Protein AF-A0A924F525-F1 (afdb_monomer)

Foldseek 3Di:
DDPPPDPPPDPPLVNVLVVLLVVLQVVCVVVCVLVLVLVLLVPPPPHDPVLSVLSVQFRWGWAWDDDDQKIWIKIWRWDFDQDPVRDTDIDTRIFTQFMGGNNRTGGPGDPRDDVVNVVSSVVSLVVVVVSCVPPQVQQHRNVSDRDD

Sequence (148 aa):
MSVESNEFESQAPRAVVFAMQKRHRETLESDGFTRRAFMNAATDGLSTLDDVQAIQDGQPVVLGTEHKETKMVYVAFQNPVIGPSGETKIRSKIVIIGSRVDGIAMPNSPKGYEMSDFELVEAMYDEAKKLQETVAPGYNIEQGIVRE

pLDDT: mean 84.09, std 13.78, range [39.16, 97.31]

Mean predicted aligned error: 7.45 Å

Radius of gyration: 17.19 Å; Cα contacts (8 Å, |Δi|>4): 217; chains: 1; bounding box: 36×46×53 Å

Solvent-accessible surface area (backbone atoms only — not comparable to full-atom values): 8371 Å² total; per-residue (Å²): 135,82,80,84,74,64,94,75,77,75,75,51,46,60,58,54,51,52,53,50,46,50,53,52,32,55,48,37,54,73,75,39,50,55,57,42,52,34,52,39,37,70,68,38,92,86,50,50,72,67,55,31,49,34,44,69,72,19,49,55,39,72,24,40,53,75,56,94,60,35,39,39,35,30,40,29,14,41,31,84,40,75,44,98,87,70,48,79,42,79,50,67,45,78,44,63,39,23,33,31,49,78,85,43,81,42,74,65,39,64,82,83,69,54,73,65,56,38,54,53,50,45,53,52,36,54,51,52,51,53,40,22,77,72,67,22,73,46,42,38,50,74,76,71,44,70,53,132

Nearest PDB structures (foldseek):
  1i4e-assembly1_A  TM=5.146E-01  e=2.725E-01  Autographa californica nucleopolyhedrovirus
  8i9p-assembly1_CA  TM=3.438E-01  e=7.822E-02  Thermochaetoides thermophila DSM 1495
  1um2-assembly2_B  TM=3.438E-01  e=4.653E-01  Saccharomyces cerevisiae
  3d6l-assembly1_A  TM=3.869E-01  e=7.945E-01  Campylobacter jejuni
  1jva-assembly2_B  TM=2.748E-01  e=4.653E-01  Saccharomyces cerevisiae

Structure (mmCIF, N/CA/C/O backbone):
data_AF-A0A924F525-F1
#
_entry.i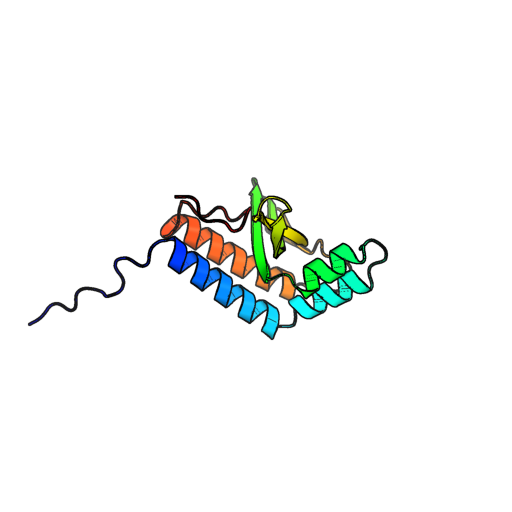d   AF-A0A924F525-F1
#
loop_
_atom_site.group_PDB
_atom_site.id
_atom_site.type_symbol
_atom_site.label_atom_id
_atom_site.label_alt_id
_atom_site.label_comp_id
_atom_site.label_asym_id
_atom_site.label_entity_id
_atom_site.label_seq_id
_atom_site.pdbx_PDB_ins_code
_atom_site.Cartn_x
_atom_site.Cartn_y
_atom_site.Cartn_z
_atom_site.occupancy
_atom_site.B_iso_or_equiv
_atom_site.auth_seq_id
_atom_site.auth_comp_id
_atom_site.auth_asym_id
_atom_site.auth_atom_id
_atom_site.pdbx_PDB_model_num
ATOM 1 N N . MET A 1 1 ? -15.100 -26.290 36.277 1.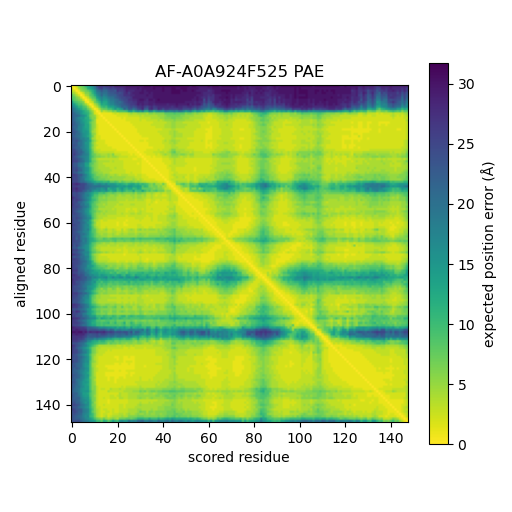00 40.81 1 MET A N 1
ATOM 2 C CA . MET A 1 1 ? -15.076 -26.081 34.818 1.00 40.81 1 MET A CA 1
ATOM 3 C C . MET A 1 1 ? -14.772 -24.615 34.613 1.00 40.81 1 MET A C 1
ATOM 5 O O . MET A 1 1 ? -15.638 -23.791 34.871 1.00 40.81 1 MET A O 1
ATOM 9 N N . SER A 1 2 ? -13.513 -24.298 34.328 1.00 39.16 2 SER A N 1
ATOM 10 C CA . SER A 1 2 ? -13.092 -22.928 34.049 1.00 39.16 2 SER A CA 1
ATOM 11 C C . SER A 1 2 ? -13.487 -22.615 32.616 1.00 39.16 2 SER A C 1
ATOM 13 O O . SER A 1 2 ? -13.167 -23.381 31.712 1.00 39.16 2 SER A O 1
ATOM 15 N N . VAL A 1 3 ? -14.250 -21.544 32.442 1.00 45.50 3 VAL A N 1
ATOM 16 C CA . VAL A 1 3 ? -14.573 -20.995 31.131 1.00 45.50 3 VAL A CA 1
ATOM 17 C C . VAL A 1 3 ? -13.266 -20.430 30.587 1.00 45.50 3 VAL A C 1
ATOM 19 O O . VAL A 1 3 ? -12.696 -19.520 31.186 1.00 45.50 3 VAL A O 1
ATOM 22 N N . GLU A 1 4 ? -12.749 -21.021 29.513 1.00 43.75 4 GLU A N 1
ATOM 23 C CA . GLU A 1 4 ? -11.701 -20.416 28.695 1.00 43.75 4 GLU A CA 1
ATOM 24 C C . GLU A 1 4 ? -12.316 -19.187 28.023 1.00 43.75 4 GLU A C 1
ATOM 26 O O . GLU A 1 4 ? -12.924 -19.254 26.956 1.00 43.75 4 GLU A O 1
ATOM 31 N N . SER A 1 5 ? -12.255 -18.059 28.725 1.00 44.50 5 SER A N 1
ATOM 32 C CA . SER A 1 5 ? -12.644 -16.762 28.195 1.00 44.50 5 SER A CA 1
ATOM 33 C C . SER A 1 5 ? -11.623 -16.356 27.135 1.00 44.50 5 SER A C 1
ATOM 35 O O . SER A 1 5 ? -10.526 -15.924 27.472 1.00 44.50 5 SER A O 1
ATOM 37 N N . ASN A 1 6 ? -11.991 -16.564 25.869 1.00 41.56 6 ASN A N 1
ATOM 38 C CA . ASN A 1 6 ? -11.498 -15.901 24.660 1.00 41.56 6 ASN A CA 1
ATOM 39 C C . ASN A 1 6 ? -10.320 -14.923 24.862 1.00 41.56 6 ASN A C 1
ATOM 41 O O . ASN A 1 6 ? -10.526 -13.730 25.074 1.00 41.56 6 ASN A O 1
ATOM 45 N N . GLU A 1 7 ? -9.092 -15.376 24.604 1.00 42.75 7 GLU A N 1
ATOM 46 C CA . GLU A 1 7 ? -7.914 -14.508 24.390 1.00 42.75 7 GLU A CA 1
ATOM 47 C C . GLU A 1 7 ? -8.003 -13.655 23.096 1.00 42.75 7 GLU A C 1
ATOM 49 O O . GLU A 1 7 ? -7.016 -13.082 22.638 1.00 42.75 7 GLU A O 1
ATOM 54 N N . PHE A 1 8 ? -9.191 -13.545 22.493 1.00 42.78 8 PHE A N 1
ATOM 55 C CA . PHE A 1 8 ? -9.475 -12.702 21.328 1.00 42.78 8 PHE A CA 1
ATOM 56 C C . PHE A 1 8 ? -10.117 -11.352 21.684 1.00 42.78 8 PHE A C 1
ATOM 58 O O . PHE A 1 8 ? -10.308 -10.517 20.799 1.00 42.78 8 PHE A O 1
ATOM 65 N N . GLU A 1 9 ? -10.424 -11.096 22.959 1.00 45.44 9 GLU A N 1
ATOM 66 C CA . GLU A 1 9 ? -10.884 -9.781 23.406 1.00 45.44 9 GLU A CA 1
ATOM 67 C C . GLU A 1 9 ? -9.686 -8.865 23.711 1.00 45.44 9 GLU A C 1
ATOM 69 O O . GLU A 1 9 ? -8.944 -9.076 24.668 1.00 45.44 9 GLU A O 1
ATOM 74 N N . SER A 1 10 ? -9.553 -7.800 22.908 1.00 47.31 10 SER A N 1
ATOM 75 C CA . SER A 1 10 ? -8.718 -6.597 23.118 1.00 47.31 10 SER A CA 1
ATOM 76 C C . SER A 1 10 ? -7.347 -6.483 22.436 1.00 47.31 10 SER A C 1
ATOM 78 O O . SER A 1 10 ? -6.506 -5.704 22.890 1.00 47.31 10 SER A O 1
ATOM 80 N N . GLN A 1 11 ? -7.115 -7.094 21.267 1.00 58.94 11 GLN A N 1
ATOM 81 C CA . GLN A 1 11 ? -6.095 -6.482 20.403 1.00 58.94 11 GLN A CA 1
ATOM 82 C C . GLN A 1 11 ? -6.583 -5.084 20.004 1.00 58.94 11 GLN A C 1
ATOM 84 O O . GLN A 1 11 ? -7.569 -4.944 19.283 1.00 58.94 11 GLN A O 1
ATOM 89 N N . ALA A 1 12 ? -5.919 -4.045 20.525 1.00 81.25 12 ALA A N 1
ATOM 90 C CA . ALA A 1 12 ? -6.231 -2.661 20.191 1.00 81.25 12 ALA A CA 1
ATOM 91 C C . ALA A 1 12 ? -6.302 -2.529 18.657 1.00 81.25 12 ALA A C 1
ATOM 93 O O . ALA A 1 12 ? -5.403 -3.049 17.994 1.00 81.25 12 ALA A O 1
ATOM 94 N N . PRO A 1 13 ? -7.302 -1.840 18.074 1.00 86.31 13 PRO A N 1
ATOM 95 C CA . PRO A 1 13 ? -7.489 -1.748 16.620 1.00 86.31 13 PRO A CA 1
ATOM 96 C C . PRO A 1 13 ? -6.203 -1.450 15.833 1.00 86.31 13 PRO A C 1
ATOM 98 O O . PRO A 1 13 ? -5.965 -2.001 14.761 1.00 86.31 13 PRO A O 1
ATOM 101 N N . ARG A 1 14 ? -5.310 -0.647 16.422 1.00 88.69 14 ARG A N 1
ATOM 102 C CA . ARG A 1 14 ? -3.954 -0.396 15.920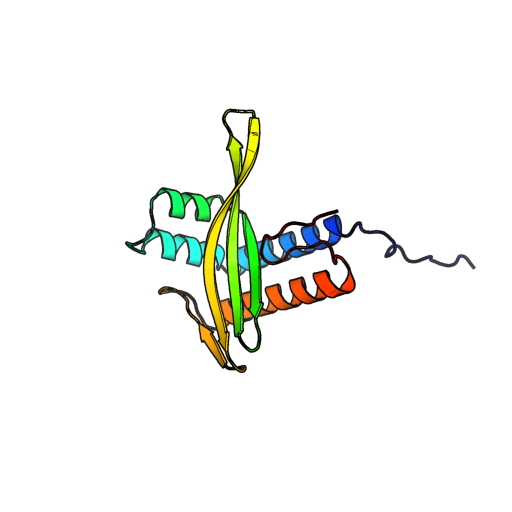 1.00 88.69 14 ARG A CA 1
ATOM 103 C C . ARG A 1 14 ? -3.116 -1.658 15.732 1.00 88.69 14 ARG A C 1
ATOM 105 O O . ARG A 1 14 ? -2.526 -1.821 14.672 1.00 88.69 14 ARG A O 1
ATOM 112 N N . ALA A 1 15 ? -3.041 -2.534 16.731 1.00 90.81 15 ALA A N 1
ATOM 113 C CA . ALA A 1 15 ? -2.243 -3.757 16.674 1.00 90.81 15 ALA A CA 1
ATOM 114 C C . ALA A 1 15 ? -2.694 -4.671 15.525 1.00 90.81 15 ALA A C 1
ATOM 116 O O . ALA A 1 15 ? -1.853 -5.209 14.808 1.00 90.81 15 ALA A O 1
ATOM 117 N N . VAL A 1 16 ? -4.008 -4.772 15.300 1.00 92.44 16 VAL A N 1
ATOM 118 C CA . VAL A 1 16 ? -4.574 -5.577 14.209 1.00 92.44 16 VAL A CA 1
ATOM 119 C C . VAL A 1 16 ? -4.215 -4.981 12.844 1.00 92.44 16 VAL A C 1
ATOM 121 O O . VAL A 1 16 ? -3.759 -5.705 11.958 1.00 92.44 16 VAL A O 1
ATOM 124 N N . VAL A 1 17 ? -4.335 -3.657 12.682 1.00 93.62 17 VAL A N 1
ATOM 125 C CA . VAL A 1 17 ? -3.920 -2.963 11.448 1.00 93.62 17 VAL A CA 1
ATOM 126 C C . VAL A 1 17 ? -2.424 -3.140 11.194 1.00 93.62 17 VAL A C 1
ATOM 128 O O . VAL A 1 17 ? -2.035 -3.484 10.081 1.00 93.62 17 VAL A O 1
ATOM 131 N N . PHE A 1 18 ? -1.578 -2.968 12.215 1.00 92.62 18 PHE A N 1
ATOM 132 C CA . PHE A 1 18 ? -0.133 -3.174 12.084 1.00 92.62 18 PHE A CA 1
ATOM 133 C C . PHE A 1 18 ? 0.209 -4.614 11.691 1.00 92.62 18 PHE A C 1
ATOM 135 O O . PHE A 1 18 ? 1.063 -4.824 10.831 1.00 92.62 18 PHE A O 1
ATOM 142 N N . ALA A 1 19 ? -0.463 -5.607 12.278 1.00 94.88 19 ALA A N 1
ATOM 143 C CA . ALA A 1 19 ? -0.269 -7.009 11.922 1.00 94.88 19 ALA A CA 1
ATOM 144 C C . ALA A 1 19 ? -0.671 -7.288 10.465 1.00 94.88 19 ALA A C 1
ATOM 146 O O . ALA A 1 19 ? 0.057 -7.974 9.748 1.00 94.88 19 ALA A O 1
ATOM 147 N N . MET A 1 20 ? -1.790 -6.724 10.002 1.00 96.38 20 MET A N 1
ATOM 148 C CA . MET A 1 20 ? -2.212 -6.809 8.602 1.00 96.38 20 MET A CA 1
ATOM 149 C C . MET A 1 20 ? -1.183 -6.160 7.666 1.00 96.38 20 MET A C 1
ATOM 151 O O . MET A 1 20 ? -0.692 -6.827 6.759 1.00 96.38 20 MET A O 1
ATOM 155 N N . GLN A 1 21 ? -0.797 -4.905 7.917 1.00 94.81 21 GLN A N 1
ATOM 156 C CA . GLN A 1 21 ? 0.188 -4.187 7.098 1.00 94.81 21 GLN A CA 1
ATOM 157 C C . GLN A 1 21 ? 1.533 -4.922 7.038 1.00 94.81 21 GLN A C 1
ATOM 159 O O . GLN A 1 21 ? 2.167 -4.971 5.985 1.00 94.81 21 GLN A O 1
ATOM 164 N N . LYS A 1 22 ? 1.960 -5.534 8.150 1.00 95.38 22 LYS A N 1
ATOM 165 C CA . LYS A 1 22 ? 3.169 -6.361 8.195 1.00 95.38 22 LYS A CA 1
ATOM 166 C C . LYS A 1 22 ? 3.053 -7.594 7.291 1.00 95.38 22 LYS A C 1
ATOM 168 O O . LYS A 1 22 ? 3.957 -7.832 6.499 1.00 95.38 22 LYS A O 1
ATOM 173 N N . ARG A 1 23 ? 1.945 -8.342 7.353 1.00 97.06 23 ARG A N 1
ATOM 174 C CA . ARG A 1 23 ? 1.734 -9.513 6.477 1.00 97.06 23 ARG A CA 1
ATOM 175 C C . ARG A 1 23 ? 1.665 -9.131 5.000 1.00 97.06 23 ARG A C 1
ATOM 177 O O . ARG A 1 23 ? 2.233 -9.828 4.161 1.00 97.06 23 ARG A O 1
ATOM 184 N N . HIS A 1 24 ? 0.983 -8.030 4.674 1.00 97.12 24 HIS A N 1
ATOM 185 C CA . HIS A 1 24 ? 0.928 -7.510 3.302 1.00 97.12 24 HIS A CA 1
ATOM 186 C C . HIS A 1 24 ? 2.328 -7.194 2.787 1.00 97.12 24 HIS A C 1
ATOM 188 O O . HIS A 1 24 ? 2.690 -7.643 1.706 1.00 97.12 24 HIS A O 1
ATOM 194 N N . ARG A 1 25 ? 3.147 -6.509 3.592 1.00 94.94 25 ARG A N 1
ATOM 195 C CA . ARG A 1 25 ? 4.548 -6.221 3.265 1.00 94.94 25 ARG A CA 1
ATOM 196 C C . ARG A 1 25 ? 5.353 -7.482 2.970 1.00 94.94 25 ARG A C 1
ATOM 198 O O . ARG A 1 25 ? 5.958 -7.565 1.909 1.00 94.94 25 ARG A O 1
ATOM 205 N N . GLU A 1 26 ? 5.326 -8.460 3.871 1.00 95.56 26 GLU A N 1
ATOM 206 C CA . GLU A 1 26 ? 6.056 -9.726 3.702 1.00 95.56 26 GLU A CA 1
ATOM 207 C C . GLU A 1 26 ? 5.624 -10.459 2.418 1.00 95.56 26 GLU A C 1
ATOM 209 O O . GLU A 1 26 ? 6.444 -11.037 1.699 1.00 95.56 26 GLU A O 1
ATOM 214 N N . THR A 1 27 ? 4.336 -10.384 2.078 1.00 96.38 27 THR A N 1
ATOM 215 C CA . THR A 1 27 ? 3.797 -10.962 0.841 1.00 96.38 27 THR A CA 1
ATOM 216 C C . THR A 1 27 ? 4.298 -10.208 -0.395 1.00 96.38 27 THR A C 1
ATOM 218 O O . THR A 1 27 ? 4.810 -10.825 -1.320 1.00 96.38 27 THR A O 1
ATOM 221 N N . LEU A 1 28 ? 4.230 -8.873 -0.406 1.00 93.62 28 LEU A N 1
ATOM 222 C CA . LEU A 1 28 ? 4.710 -8.052 -1.528 1.00 93.62 28 LEU A CA 1
ATOM 223 C C . LEU A 1 28 ? 6.225 -8.195 -1.758 1.00 93.62 28 LEU A C 1
ATOM 225 O O . LEU A 1 28 ? 6.699 -8.149 -2.896 1.00 93.62 28 LEU A O 1
ATOM 229 N N . GLU A 1 29 ? 6.998 -8.376 -0.689 1.00 91.06 29 GLU A N 1
ATOM 230 C CA . GLU A 1 29 ? 8.436 -8.635 -0.773 1.00 91.06 29 GLU A CA 1
ATOM 231 C C . GLU A 1 29 ? 8.732 -10.027 -1.345 1.00 91.06 29 GLU A C 1
ATOM 233 O O . GLU A 1 29 ? 9.554 -10.152 -2.256 1.00 91.06 29 GLU A O 1
ATOM 238 N N . SER A 1 30 ? 8.045 -11.064 -0.856 1.00 91.12 30 SER A N 1
ATOM 239 C CA . SER A 1 30 ? 8.261 -12.450 -1.296 1.00 91.12 30 SER A CA 1
ATOM 240 C C . SER A 1 30 ? 7.791 -12.722 -2.727 1.00 91.12 30 SER A C 1
ATOM 242 O O . SER A 1 30 ? 8.471 -13.444 -3.455 1.00 91.12 30 SER A O 1
ATOM 244 N N . ASP A 1 31 ? 6.700 -12.091 -3.168 1.00 89.25 31 ASP A N 1
ATOM 245 C CA . ASP A 1 31 ? 6.182 -12.204 -4.540 1.00 89.25 31 ASP A CA 1
ATOM 246 C C . ASP A 1 31 ? 7.043 -11.430 -5.568 1.00 89.25 31 ASP A C 1
ATOM 248 O O . ASP A 1 31 ? 6.879 -11.510 -6.790 1.00 89.25 31 ASP A O 1
ATOM 252 N N . GLY A 1 32 ? 8.017 -10.655 -5.079 1.00 88.19 32 GLY A N 1
ATOM 253 C CA . GLY A 1 32 ? 8.910 -9.848 -5.904 1.00 88.19 32 GLY A CA 1
ATOM 254 C C . GLY A 1 32 ? 8.270 -8.565 -6.435 1.00 88.19 32 GLY A C 1
ATOM 255 O O . GLY A 1 32 ? 8.900 -7.871 -7.237 1.00 88.19 32 GLY A O 1
ATOM 256 N N . PHE A 1 33 ? 7.070 -8.211 -5.968 1.00 90.06 33 PHE A N 1
ATOM 257 C CA . PHE A 1 33 ? 6.379 -6.975 -6.330 1.00 90.06 33 PHE A CA 1
ATOM 258 C C . PHE A 1 33 ? 7.238 -5.746 -6.015 1.00 90.06 33 PHE A C 1
ATOM 260 O O . PHE A 1 33 ? 7.458 -4.902 -6.884 1.00 90.06 33 PHE A O 1
ATOM 267 N N . THR A 1 34 ? 7.799 -5.663 -4.802 1.00 88.88 34 THR A N 1
ATOM 268 C CA . THR A 1 34 ? 8.660 -4.534 -4.393 1.00 88.88 34 THR A CA 1
ATOM 269 C C . THR A 1 34 ? 9.874 -4.392 -5.313 1.00 88.88 34 THR A C 1
ATOM 271 O O . THR A 1 34 ? 10.251 -3.287 -5.703 1.00 88.88 34 THR A O 1
ATOM 274 N N . ARG A 1 35 ? 10.451 -5.520 -5.743 1.00 89.06 35 ARG A N 1
ATOM 275 C CA . ARG A 1 35 ? 11.567 -5.532 -6.693 1.00 89.06 35 ARG A CA 1
ATOM 276 C C . ARG A 1 35 ? 11.135 -5.045 -8.075 1.00 89.06 35 ARG A C 1
ATOM 278 O O . ARG A 1 35 ? 11.861 -4.256 -8.674 1.00 89.06 35 ARG A O 1
ATOM 285 N N . ARG A 1 36 ? 9.974 -5.483 -8.579 1.00 88.69 36 ARG A N 1
ATOM 286 C CA . ARG A 1 36 ? 9.400 -4.976 -9.839 1.00 88.69 36 ARG A CA 1
ATOM 287 C C . ARG A 1 36 ? 9.161 -3.470 -9.755 1.00 88.69 36 ARG A C 1
ATOM 289 O O . ARG A 1 36 ? 9.568 -2.750 -10.658 1.00 88.69 36 ARG A O 1
ATOM 296 N N . ALA A 1 37 ? 8.621 -2.983 -8.638 1.00 87.75 37 ALA A N 1
ATOM 297 C CA . ALA A 1 37 ? 8.397 -1.559 -8.419 1.00 87.75 37 ALA A CA 1
ATOM 298 C C . ALA A 1 37 ? 9.677 -0.729 -8.456 1.00 87.75 37 ALA A C 1
ATOM 300 O O . ALA A 1 37 ? 9.729 0.291 -9.143 1.00 87.75 37 ALA A O 1
ATOM 301 N N . PHE A 1 38 ? 10.727 -1.204 -7.792 1.00 87.62 38 PHE A N 1
ATOM 302 C CA . PHE A 1 38 ? 12.039 -0.576 -7.859 1.00 87.62 38 PHE A CA 1
ATOM 303 C C . PHE A 1 38 ? 12.599 -0.563 -9.289 1.00 87.62 38 PHE A C 1
ATOM 305 O O . PHE A 1 38 ? 13.030 0.480 -9.771 1.00 87.62 38 PHE A O 1
ATOM 312 N N . MET A 1 39 ? 12.561 -1.700 -9.992 1.00 87.31 39 MET A N 1
ATOM 313 C CA . MET A 1 39 ? 13.082 -1.802 -11.361 1.00 87.31 39 MET A CA 1
ATOM 314 C C . MET A 1 39 ? 12.317 -0.911 -12.342 1.00 87.31 39 MET A C 1
ATOM 316 O O . MET A 1 39 ? 12.934 -0.256 -13.183 1.00 87.31 39 MET A O 1
ATOM 320 N N . ASN A 1 40 ? 10.991 -0.856 -12.219 1.00 84.56 40 ASN A N 1
ATOM 321 C CA . ASN A 1 40 ? 10.152 -0.011 -13.058 1.00 84.56 40 ASN A CA 1
ATOM 322 C C . ASN A 1 40 ? 10.460 1.465 -12.791 1.00 84.56 40 ASN A C 1
ATOM 324 O O . ASN A 1 40 ? 10.709 2.197 -13.739 1.00 84.56 40 ASN A O 1
ATOM 328 N N . ALA A 1 41 ? 10.582 1.891 -11.531 1.00 83.69 41 ALA A N 1
ATOM 329 C CA . ALA A 1 41 ? 10.983 3.261 -11.212 1.00 83.69 41 ALA A CA 1
ATOM 330 C C . ALA A 1 41 ? 12.405 3.601 -11.689 1.00 83.69 41 ALA A C 1
ATOM 332 O O . ALA A 1 41 ? 12.640 4.693 -12.189 1.00 83.69 41 ALA A O 1
ATOM 333 N N . ALA A 1 42 ? 13.361 2.675 -11.580 1.00 82.81 42 ALA A N 1
ATOM 334 C CA . ALA A 1 42 ? 14.746 2.909 -11.994 1.00 82.81 42 ALA A CA 1
ATOM 335 C C . ALA A 1 42 ? 14.926 2.992 -13.520 1.00 82.81 42 ALA A C 1
ATOM 337 O O . ALA A 1 42 ? 15.909 3.558 -13.998 1.00 82.81 42 ALA A O 1
ATOM 338 N N . THR A 1 43 ? 14.008 2.397 -14.286 1.00 81.38 43 THR A N 1
ATOM 339 C CA . THR A 1 43 ? 14.074 2.341 -15.756 1.00 81.38 43 THR A CA 1
ATOM 340 C C . THR A 1 43 ? 13.064 3.255 -16.445 1.00 81.38 43 THR A C 1
ATOM 342 O O . THR A 1 43 ? 13.216 3.549 -17.633 1.00 81.38 43 THR A O 1
ATOM 345 N N . ASP A 1 44 ? 12.059 3.737 -15.717 1.00 74.19 44 ASP A N 1
ATOM 346 C CA . ASP A 1 44 ? 11.104 4.722 -16.196 1.00 74.19 44 ASP A CA 1
ATOM 347 C C . ASP A 1 44 ? 11.739 6.118 -16.208 1.00 74.19 44 ASP A C 1
ATOM 349 O O . ASP A 1 44 ? 12.052 6.697 -15.168 1.00 74.19 44 ASP A O 1
ATOM 353 N N . GLY A 1 45 ? 11.902 6.686 -17.406 1.00 62.84 45 GLY A N 1
ATOM 354 C CA . GLY A 1 45 ? 12.506 8.005 -17.620 1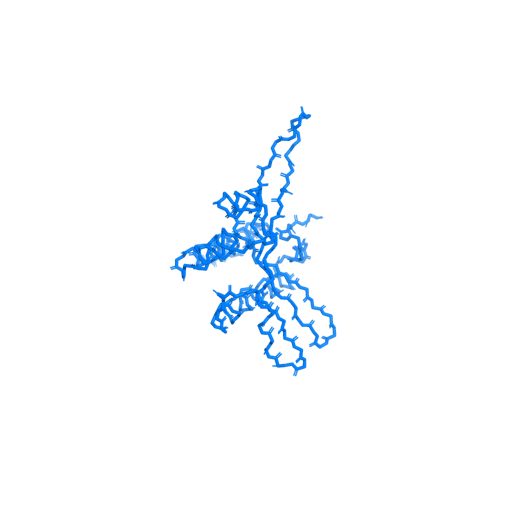.00 62.84 45 GLY A CA 1
ATOM 355 C C . GLY A 1 45 ? 11.719 9.181 -17.026 1.00 62.84 45 GLY A C 1
ATOM 356 O O . GLY A 1 45 ? 12.159 10.322 -17.151 1.00 62.84 45 GLY A O 1
ATOM 357 N N . LEU A 1 46 ? 10.563 8.919 -16.407 1.00 69.44 46 LEU A N 1
ATOM 358 C CA . LEU A 1 46 ? 9.756 9.895 -15.675 1.00 69.44 46 LEU A CA 1
ATOM 359 C C . LEU A 1 46 ? 10.046 9.929 -14.163 1.00 69.44 46 LEU A C 1
ATOM 361 O O . LEU A 1 46 ? 9.583 10.849 -13.488 1.00 69.44 46 LEU A O 1
ATOM 365 N N . SER A 1 47 ? 10.794 8.963 -13.621 1.00 80.00 47 SER A N 1
ATOM 366 C CA . SER A 1 47 ? 11.111 8.898 -12.188 1.00 80.00 47 SER A CA 1
ATOM 367 C C . SER A 1 47 ? 12.393 9.658 -11.844 1.00 80.00 47 SER A C 1
ATOM 369 O O . SER A 1 47 ? 13.393 9.599 -12.559 1.00 80.00 47 SER A O 1
ATOM 371 N N . THR A 1 48 ? 12.387 10.368 -10.716 1.00 85.94 48 THR A N 1
ATOM 372 C CA . THR A 1 48 ? 13.588 11.028 -10.179 1.00 85.94 48 THR A CA 1
ATOM 373 C C . THR A 1 48 ? 14.438 10.052 -9.357 1.00 85.94 48 THR A C 1
ATOM 375 O O . THR A 1 48 ? 13.930 9.051 -8.857 1.00 85.94 48 THR A O 1
ATOM 378 N N . LEU A 1 49 ? 15.728 10.351 -9.146 1.00 85.50 49 LEU A N 1
ATOM 379 C CA . LEU A 1 49 ? 16.580 9.570 -8.225 1.00 85.50 49 LEU A CA 1
ATOM 380 C C . LEU A 1 49 ? 15.967 9.476 -6.818 1.00 85.50 49 LEU A C 1
ATOM 382 O O . LEU A 1 49 ? 16.001 8.427 -6.183 1.00 85.50 49 LEU A O 1
ATOM 386 N N . ASP A 1 50 ? 15.344 10.565 -6.379 1.00 84.19 50 ASP A N 1
ATOM 387 C CA . ASP A 1 50 ? 14.592 10.661 -5.133 1.00 84.19 50 ASP A CA 1
ATOM 388 C C . ASP A 1 50 ? 13.404 9.687 -5.069 1.00 84.19 50 ASP A C 1
ATOM 390 O O . ASP A 1 50 ? 13.127 9.114 -4.016 1.00 84.19 50 ASP A O 1
ATOM 394 N N . ASP A 1 51 ? 12.698 9.493 -6.186 1.00 83.31 51 ASP A N 1
ATOM 395 C CA . ASP A 1 51 ? 11.583 8.548 -6.277 1.00 83.31 51 ASP A CA 1
ATOM 396 C C . ASP A 1 51 ? 12.061 7.099 -6.194 1.00 83.31 51 ASP A C 1
ATOM 398 O O . ASP A 1 51 ? 11.447 6.283 -5.505 1.00 83.31 51 ASP A O 1
ATOM 402 N N . VAL A 1 52 ? 13.167 6.791 -6.876 1.00 87.19 52 VAL A N 1
ATOM 403 C CA . VAL A 1 52 ? 13.785 5.460 -6.860 1.00 87.19 52 VAL A CA 1
ATOM 404 C C . VAL A 1 52 ? 14.256 5.117 -5.449 1.00 87.19 52 VAL A C 1
ATOM 406 O O . VAL A 1 52 ? 13.937 4.040 -4.945 1.00 87.19 52 VAL A O 1
ATOM 409 N N . GLN A 1 53 ? 14.933 6.054 -4.778 1.00 87.56 53 GLN A N 1
ATOM 410 C CA . GLN A 1 53 ? 15.385 5.873 -3.398 1.00 87.56 53 GLN A CA 1
ATOM 411 C C . GLN A 1 53 ? 14.203 5.696 -2.436 1.00 87.56 53 GLN A C 1
ATOM 413 O O . GLN A 1 53 ? 14.228 4.825 -1.570 1.00 87.56 53 GLN A O 1
ATOM 418 N N . ALA A 1 54 ? 13.125 6.466 -2.619 1.00 87.44 54 ALA A N 1
ATOM 419 C CA . ALA A 1 54 ? 11.928 6.331 -1.795 1.00 87.44 54 ALA A CA 1
ATOM 420 C C . ALA A 1 54 ? 11.258 4.953 -1.940 1.00 87.44 54 ALA A C 1
ATOM 422 O O . ALA A 1 54 ? 10.712 4.443 -0.964 1.00 87.44 54 ALA A O 1
ATOM 423 N N . ILE A 1 55 ? 11.294 4.339 -3.124 1.00 88.94 55 ILE A N 1
ATOM 424 C CA . ILE A 1 55 ? 10.790 2.971 -3.319 1.00 88.94 55 ILE A CA 1
ATOM 425 C C . ILE A 1 55 ? 11.745 1.946 -2.709 1.00 88.94 55 ILE A C 1
ATOM 427 O O . ILE A 1 55 ? 11.288 0.984 -2.101 1.00 88.94 55 ILE A O 1
ATOM 431 N N . GLN A 1 56 ? 13.055 2.158 -2.847 1.00 89.12 56 GLN A N 1
ATOM 432 C CA . GLN A 1 56 ? 14.073 1.254 -2.320 1.00 89.12 56 GLN A CA 1
ATOM 433 C C . GLN A 1 56 ? 14.032 1.137 -0.791 1.00 89.12 56 GLN A C 1
ATOM 435 O O . GLN A 1 56 ? 14.117 0.030 -0.264 1.00 89.12 56 GLN A O 1
ATOM 440 N N . ASP A 1 57 ? 13.898 2.265 -0.095 1.00 89.44 57 ASP A N 1
ATOM 441 C CA . ASP A 1 57 ? 13.938 2.309 1.372 1.00 89.44 57 ASP A CA 1
ATOM 4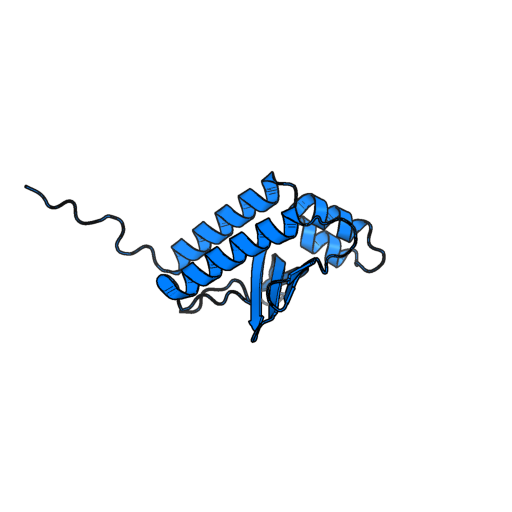42 C C . ASP A 1 57 ? 12.538 2.192 2.002 1.00 89.44 57 ASP A C 1
ATOM 444 O O . ASP A 1 57 ? 12.384 1.879 3.190 1.00 89.44 57 ASP A O 1
ATOM 448 N N . GLY A 1 58 ? 11.503 2.448 1.198 1.00 90.19 58 GLY A N 1
ATOM 449 C CA . GLY A 1 58 ? 10.136 2.589 1.666 1.00 90.19 58 GLY A CA 1
ATOM 450 C C . GLY A 1 58 ? 9.490 1.271 2.041 1.00 90.19 58 GLY A C 1
ATOM 451 O O . GLY A 1 58 ? 9.613 0.255 1.364 1.00 90.19 58 GLY A O 1
ATOM 452 N N . GLN A 1 59 ? 8.715 1.313 3.118 1.00 91.62 59 GLN A N 1
ATOM 453 C CA . GLN A 1 59 ? 7.898 0.189 3.537 1.00 91.62 59 GLN A CA 1
ATOM 454 C C . GLN A 1 59 ? 6.600 0.189 2.720 1.00 91.62 59 GLN A C 1
ATOM 456 O O . GLN A 1 59 ? 5.860 1.177 2.789 1.00 91.62 59 GLN A O 1
ATOM 461 N N . PRO A 1 60 ? 6.298 -0.871 1.950 1.00 94.19 60 PRO A N 1
ATOM 462 C CA . PRO A 1 60 ? 5.084 -0.912 1.154 1.00 94.19 60 PRO A CA 1
ATOM 463 C C . PRO A 1 60 ? 3.855 -1.012 2.061 1.00 94.19 60 PRO A C 1
ATOM 465 O O . PRO A 1 60 ? 3.807 -1.810 3.002 1.00 94.19 60 PRO A O 1
ATOM 468 N N . VAL A 1 61 ? 2.853 -0.197 1.754 1.00 94.69 61 VAL A N 1
ATOM 469 C CA . VAL A 1 61 ? 1.529 -0.203 2.374 1.00 94.69 61 VAL A CA 1
ATOM 470 C C . VAL A 1 61 ? 0.493 -0.186 1.261 1.00 94.69 61 VAL A C 1
ATOM 472 O O . VAL A 1 61 ? 0.543 0.672 0.377 1.00 94.69 61 VAL A O 1
ATOM 475 N N . VAL A 1 62 ? -0.439 -1.137 1.302 1.00 95.44 62 VAL A N 1
ATOM 476 C CA . VAL A 1 62 ? -1.563 -1.179 0.366 1.00 95.44 62 VAL A CA 1
ATOM 477 C C . VAL A 1 62 ? -2.589 -0.139 0.772 1.00 95.44 62 VAL A C 1
ATOM 479 O O . VAL A 1 62 ? -3.036 -0.093 1.919 1.00 95.44 62 VAL A O 1
ATOM 482 N N . LEU A 1 63 ? -2.949 0.687 -0.198 1.00 94.50 63 LEU A N 1
ATOM 483 C CA . LEU A 1 63 ? -3.914 1.756 -0.075 1.00 94.50 63 LEU A CA 1
ATOM 484 C C . LEU A 1 63 ? -4.913 1.644 -1.228 1.00 94.50 63 LEU A C 1
ATOM 486 O O . LEU A 1 63 ? -4.671 0.999 -2.252 1.00 94.50 63 LEU A O 1
ATOM 490 N N . GLY A 1 64 ? -6.045 2.309 -1.077 1.00 93.00 64 GLY A N 1
ATOM 491 C CA . GLY A 1 64 ? -7.015 2.383 -2.150 1.00 93.00 64 GLY A CA 1
ATOM 492 C C . GLY A 1 64 ? -8.158 3.310 -1.814 1.00 93.00 64 GLY A C 1
ATOM 493 O O . GLY A 1 64 ? -8.391 3.647 -0.653 1.00 93.00 64 GLY A O 1
ATOM 494 N N . THR A 1 65 ? -8.881 3.694 -2.852 1.00 92.94 65 THR A N 1
ATOM 495 C CA . THR A 1 65 ? -10.093 4.498 -2.751 1.00 92.94 65 THR A CA 1
ATOM 496 C C . THR A 1 65 ? -11.176 3.875 -3.617 1.00 92.94 65 THR A C 1
ATOM 498 O O . THR A 1 65 ? -10.895 3.230 -4.632 1.00 92.94 65 THR A O 1
ATOM 501 N N . GLU A 1 66 ? -12.421 4.045 -3.200 1.00 92.31 66 GLU A N 1
ATOM 502 C CA . GLU A 1 66 ? -13.579 3.519 -3.903 1.00 92.31 66 GLU A CA 1
ATOM 503 C C . GLU A 1 66 ? -14.634 4.612 -4.003 1.00 92.31 66 GLU A C 1
ATOM 505 O O . GLU A 1 66 ? -15.061 5.190 -3.000 1.00 92.31 66 GLU A O 1
ATOM 510 N N . HIS A 1 67 ? -15.047 4.906 -5.230 1.00 88.62 67 HIS A N 1
ATOM 511 C CA . HIS A 1 67 ? -16.075 5.886 -5.518 1.00 88.62 67 HIS A CA 1
ATOM 512 C C . HIS A 1 67 ? -17.021 5.347 -6.587 1.00 88.62 67 HIS A C 1
ATOM 514 O O . HIS A 1 67 ? -16.627 5.157 -7.740 1.00 88.62 67 HIS A O 1
ATOM 520 N N . LYS A 1 68 ? -18.293 5.157 -6.212 1.00 88.75 68 LYS A N 1
ATOM 521 C CA . LYS A 1 68 ? -19.325 4.552 -7.069 1.00 88.75 68 LYS A CA 1
ATOM 522 C C . LYS A 1 68 ? -18.855 3.183 -7.579 1.00 88.75 68 LYS A C 1
ATOM 524 O O . LYS A 1 68 ? -18.556 2.318 -6.771 1.00 88.75 68 LYS A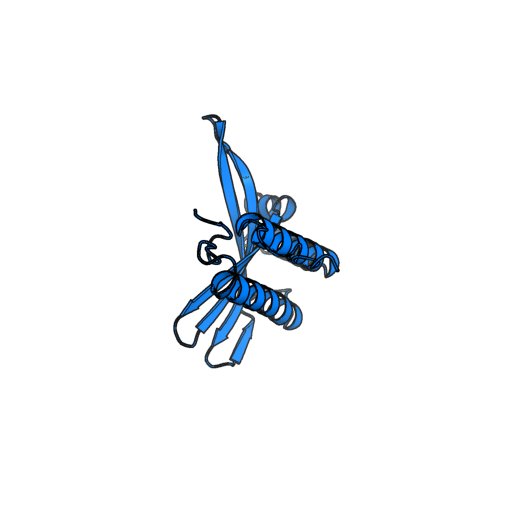 O 1
ATOM 529 N N . GLU A 1 69 ? -18.774 3.007 -8.892 1.00 87.44 69 GLU A N 1
ATOM 530 C CA . GLU A 1 69 ? -18.387 1.756 -9.550 1.00 87.44 69 GLU A CA 1
ATOM 531 C C . GLU A 1 69 ? -16.879 1.687 -9.841 1.00 87.44 69 GLU A C 1
ATOM 533 O O . GLU A 1 69 ? -16.410 0.764 -10.504 1.00 87.44 69 GLU A O 1
ATOM 538 N N . THR A 1 70 ? -16.104 2.669 -9.362 1.00 89.06 70 THR A N 1
ATOM 539 C CA . THR A 1 70 ? -14.652 2.725 -9.539 1.00 89.06 70 THR A CA 1
ATOM 540 C C . THR A 1 70 ? -13.922 2.432 -8.235 1.00 89.06 70 THR A C 1
ATOM 542 O O . THR A 1 70 ? -14.017 3.191 -7.270 1.00 89.06 70 THR A O 1
ATOM 545 N N . LYS A 1 71 ? -13.118 1.371 -8.241 1.00 90.81 71 LYS A N 1
ATOM 546 C CA . LYS A 1 71 ? -12.129 1.052 -7.207 1.00 90.81 71 LYS A CA 1
ATOM 547 C C . LYS A 1 71 ? -10.738 1.324 -7.765 1.00 90.81 71 LYS A C 1
ATOM 549 O O . LYS A 1 71 ? -10.422 0.843 -8.847 1.00 90.81 71 LYS A O 1
ATOM 554 N N . MET A 1 72 ? -9.900 2.066 -7.052 1.00 91.25 72 MET A N 1
ATOM 555 C CA . MET A 1 72 ? -8.498 2.285 -7.415 1.00 91.25 72 MET A CA 1
ATOM 556 C C . MET A 1 72 ? -7.600 1.784 -6.293 1.00 91.25 72 MET A C 1
ATOM 558 O O . MET A 1 72 ? -7.777 2.179 -5.141 1.00 91.25 72 MET A O 1
ATOM 562 N N . VAL A 1 73 ? -6.626 0.943 -6.639 1.00 92.38 73 VAL A N 1
ATOM 563 C CA . VAL A 1 73 ? -5.687 0.353 -5.680 1.00 92.38 73 VAL A CA 1
ATOM 564 C C . VAL A 1 73 ? -4.254 0.729 -6.026 1.00 92.38 73 VAL A C 1
ATOM 566 O O . VAL A 1 73 ? -3.852 0.793 -7.195 1.00 92.38 73 VAL A O 1
ATOM 569 N N . TYR A 1 74 ? -3.483 1.030 -4.989 1.00 91.94 74 TYR A N 1
ATOM 570 C CA . TYR A 1 74 ? -2.120 1.518 -5.114 1.00 91.94 74 TYR A CA 1
ATOM 571 C C . TYR A 1 74 ? -1.268 1.069 -3.930 1.00 91.94 74 TYR A C 1
ATOM 573 O O . TYR A 1 74 ? -1.763 0.818 -2.833 1.00 91.94 74 TYR A O 1
ATOM 581 N N . VAL A 1 75 ? 0.040 0.980 -4.151 1.00 93.06 75 VAL A N 1
ATOM 582 C CA . VAL A 1 75 ? 1.012 0.701 -3.092 1.00 93.06 75 VAL A CA 1
ATOM 583 C C . VAL A 1 75 ? 1.788 1.975 -2.804 1.00 93.06 75 VAL A C 1
ATOM 585 O O . VAL A 1 75 ? 2.381 2.572 -3.703 1.00 93.06 75 VAL A O 1
ATOM 588 N N . ALA A 1 76 ? 1.774 2.407 -1.547 1.00 93.62 76 ALA A N 1
ATOM 589 C CA . ALA A 1 76 ? 2.622 3.487 -1.071 1.00 93.62 76 ALA A CA 1
ATOM 590 C C . ALA A 1 76 ? 3.868 2.923 -0.396 1.00 93.62 76 ALA A C 1
ATOM 592 O O . ALA A 1 76 ? 3.774 2.197 0.587 1.00 93.62 76 ALA A O 1
ATOM 593 N N . PHE A 1 77 ? 5.033 3.326 -0.883 1.00 93.38 77 PHE A N 1
ATOM 594 C CA . PHE A 1 77 ? 6.318 3.097 -0.240 1.00 93.38 77 PHE A CA 1
ATOM 595 C C . PHE A 1 77 ? 6.555 4.223 0.767 1.00 93.38 77 PHE A C 1
ATOM 597 O O . PHE A 1 77 ? 6.890 5.352 0.393 1.00 93.38 77 PHE A O 1
ATOM 604 N N . GLN A 1 78 ? 6.278 3.932 2.038 1.00 90.75 78 GLN A N 1
ATOM 605 C CA . GLN A 1 78 ? 6.306 4.895 3.135 1.00 90.75 78 GLN A CA 1
ATOM 606 C C . GLN A 1 78 ? 7.673 4.912 3.824 1.00 90.75 78 GLN A C 1
ATOM 608 O O . GLN A 1 78 ? 8.156 3.887 4.301 1.00 90.75 78 GLN A O 1
ATOM 613 N N . ASN A 1 79 ? 8.265 6.100 3.923 1.00 88.75 79 ASN A N 1
ATOM 614 C CA . ASN A 1 79 ? 9.542 6.352 4.577 1.00 88.75 79 ASN A CA 1
ATOM 615 C C . ASN A 1 79 ? 9.357 7.334 5.737 1.00 88.75 79 ASN A C 1
ATOM 617 O O . ASN A 1 79 ? 8.896 8.458 5.504 1.00 88.75 79 ASN A O 1
ATOM 621 N N . PRO A 1 80 ? 9.735 6.975 6.973 1.00 84.06 80 PRO A N 1
ATOM 622 C CA . PRO A 1 80 ? 9.851 7.951 8.042 1.00 84.06 80 PRO A CA 1
ATOM 623 C C . PRO A 1 80 ? 11.064 8.852 7.776 1.00 84.06 80 PRO A C 1
ATOM 625 O O . PRO A 1 80 ? 12.187 8.382 7.621 1.00 84.06 80 PRO A O 1
ATOM 628 N N . VAL A 1 81 ? 10.842 10.161 7.737 1.00 82.75 81 VAL A N 1
ATOM 629 C CA . VAL A 1 81 ? 11.878 11.182 7.563 1.00 82.75 81 VAL A CA 1
ATOM 630 C C . VAL A 1 81 ? 11.851 12.102 8.775 1.00 82.75 81 VAL A C 1
ATOM 632 O O . VAL A 1 81 ? 10.802 12.645 9.127 1.00 82.75 81 VAL A O 1
ATOM 635 N N . ILE A 1 82 ? 13.005 12.288 9.414 1.00 82.88 82 ILE A N 1
ATOM 636 C CA . ILE A 1 82 ? 13.155 13.219 10.535 1.00 82.88 82 ILE A CA 1
ATOM 637 C C . ILE A 1 82 ? 13.392 14.616 9.958 1.00 82.88 82 ILE A C 1
ATOM 639 O O . ILE A 1 82 ? 14.371 14.854 9.251 1.00 82.88 82 ILE A O 1
ATOM 643 N N . GLY A 1 83 ? 12.465 15.532 10.224 1.00 78.06 83 GLY A N 1
ATOM 644 C CA . GLY A 1 83 ? 12.555 16.924 9.808 1.00 78.06 83 GLY A CA 1
ATOM 645 C C . GLY A 1 83 ? 13.581 17.724 10.624 1.00 78.06 83 GLY A C 1
ATOM 646 O O . GLY A 1 83 ? 14.006 17.286 11.694 1.00 78.06 83 GLY A O 1
ATOM 647 N N . PRO A 1 84 ? 13.942 18.940 10.174 1.00 77.88 84 PRO A N 1
ATOM 648 C CA . PRO A 1 84 ? 14.929 19.793 10.850 1.00 77.88 84 PRO A CA 1
ATOM 649 C C . PRO A 1 84 ? 14.557 20.164 12.294 1.00 77.88 84 PRO A C 1
ATOM 651 O O . PRO A 1 84 ? 15.425 20.450 13.110 1.00 77.88 84 PRO A O 1
ATOM 654 N N . SER A 1 85 ? 13.262 20.163 12.607 1.00 83.62 85 SER A N 1
ATOM 655 C CA . SER A 1 85 ? 12.688 20.420 13.933 1.00 83.62 85 SER A CA 1
ATOM 656 C C . SER A 1 85 ? 12.614 19.173 14.829 1.00 83.62 85 SER A C 1
ATOM 658 O O . SER A 1 85 ? 12.099 19.260 15.940 1.00 83.62 85 SER A O 1
ATOM 660 N N . GLY A 1 86 ? 13.084 18.009 14.363 1.00 79.19 86 GLY A N 1
ATOM 661 C CA . GLY A 1 86 ? 12.967 16.726 15.068 1.00 79.19 86 GLY A CA 1
ATOM 662 C C . GLY A 1 86 ? 11.616 16.023 14.889 1.00 79.19 86 GLY A C 1
ATOM 663 O O . GLY A 1 86 ? 11.412 14.936 15.424 1.00 79.19 86 GLY A O 1
ATOM 664 N N . GLU A 1 87 ? 10.690 16.607 14.124 1.00 82.44 87 GLU A N 1
ATOM 665 C CA . GLU A 1 87 ? 9.401 15.987 13.808 1.00 82.44 87 GLU A CA 1
ATOM 666 C C . GLU A 1 87 ? 9.566 14.818 12.825 1.00 82.44 87 GLU A C 1
ATOM 668 O O . GLU A 1 87 ? 10.249 14.937 11.810 1.00 82.44 87 GLU A O 1
ATOM 673 N N . THR A 1 88 ? 8.924 13.681 13.097 1.00 79.94 88 THR A N 1
ATOM 674 C CA . THR A 1 88 ? 8.889 12.564 12.142 1.00 79.94 88 THR A CA 1
ATOM 675 C C . THR A 1 88 ? 7.746 12.781 11.155 1.00 79.94 88 THR A C 1
ATOM 677 O O . THR A 1 88 ? 6.584 12.857 11.553 1.00 79.94 88 THR A O 1
ATOM 680 N N . LYS A 1 89 ? 8.066 12.872 9.863 1.00 81.94 89 LYS A N 1
ATOM 681 C CA . LYS A 1 89 ? 7.098 12.909 8.758 1.00 81.94 89 LYS A CA 1
ATOM 682 C C . LYS A 1 89 ? 7.142 11.598 7.994 1.00 81.94 89 LYS A C 1
ATOM 684 O O . LYS A 1 89 ? 8.196 10.986 7.885 1.00 81.94 89 LYS A O 1
ATOM 689 N N . ILE A 1 90 ? 6.016 11.190 7.419 1.00 83.25 90 ILE A N 1
ATOM 690 C CA . ILE A 1 90 ? 5.984 10.067 6.480 1.00 83.25 90 ILE A CA 1
ATOM 691 C C . ILE A 1 90 ? 6.046 10.644 5.066 1.00 83.25 90 ILE A C 1
ATOM 693 O O . ILE A 1 90 ? 5.134 11.356 4.643 1.00 83.25 90 ILE A O 1
ATOM 697 N N . ARG A 1 91 ? 7.131 10.360 4.340 1.00 83.81 91 ARG A N 1
ATOM 698 C CA . ARG A 1 91 ? 7.228 10.594 2.895 1.00 83.81 91 ARG A CA 1
ATOM 699 C C . ARG A 1 91 ? 6.752 9.331 2.189 1.00 83.81 91 ARG A C 1
ATOM 701 O O . ARG A 1 91 ? 7.281 8.257 2.449 1.00 83.81 91 ARG A O 1
ATOM 708 N N . SER A 1 92 ? 5.794 9.463 1.280 1.00 87.50 92 SER A N 1
ATOM 709 C CA . SER A 1 92 ? 5.236 8.327 0.542 1.00 87.50 92 SER A CA 1
ATOM 710 C C . SER A 1 92 ? 5.507 8.477 -0.946 1.00 87.50 92 SER A C 1
ATOM 712 O O . SER A 1 92 ? 5.190 9.522 -1.519 1.00 87.50 92 SER A O 1
ATOM 714 N N . LYS A 1 93 ? 6.032 7.429 -1.586 1.00 89.75 93 LYS A N 1
ATOM 715 C CA . LYS A 1 93 ? 5.991 7.299 -3.046 1.00 89.75 93 LYS A CA 1
ATOM 716 C C . LYS A 1 93 ? 4.872 6.341 -3.429 1.00 89.75 93 LYS A C 1
ATOM 718 O O . LYS A 1 93 ? 4.850 5.208 -2.965 1.00 89.75 93 LYS A O 1
ATOM 723 N N . ILE A 1 94 ? 3.933 6.810 -4.246 1.00 88.81 94 ILE A N 1
ATOM 724 C CA . ILE A 1 94 ? 2.762 6.035 -4.663 1.00 88.81 94 ILE A CA 1
ATOM 725 C C . ILE A 1 94 ? 3.032 5.383 -6.015 1.00 88.81 94 ILE A C 1
ATOM 727 O O . ILE A 1 94 ? 3.463 6.052 -6.955 1.00 88.81 94 ILE A O 1
ATOM 731 N N . VAL A 1 95 ? 2.719 4.095 -6.104 1.00 88.31 95 VAL A N 1
ATOM 732 C CA . VAL A 1 95 ? 2.645 3.332 -7.346 1.00 88.31 95 VAL A CA 1
ATOM 733 C C . VAL A 1 95 ? 1.200 2.890 -7.543 1.00 88.31 95 VAL A C 1
ATOM 735 O O . VAL A 1 95 ? 0.660 2.127 -6.742 1.00 88.31 95 VAL A O 1
ATOM 738 N N . ILE A 1 96 ? 0.573 3.374 -8.613 1.00 87.50 96 ILE A N 1
ATOM 739 C CA . ILE A 1 96 ? -0.782 2.967 -8.997 1.00 87.50 96 ILE A CA 1
ATOM 740 C C . ILE A 1 96 ? -0.695 1.633 -9.733 1.00 87.50 96 ILE A C 1
ATOM 742 O O . ILE A 1 96 ? 0.019 1.528 -10.727 1.00 87.50 96 ILE A O 1
ATOM 746 N N . ILE A 1 97 ? -1.434 0.633 -9.250 1.00 86.25 97 ILE A N 1
ATOM 747 C CA . ILE A 1 97 ? -1.403 -0.729 -9.807 1.00 86.25 97 ILE A CA 1
ATOM 748 C C . ILE A 1 97 ? -2.540 -0.922 -10.797 1.00 86.25 97 ILE A C 1
ATOM 750 O O . ILE A 1 97 ? -2.343 -1.402 -11.913 1.00 86.25 97 ILE A O 1
ATOM 754 N N . GLY A 1 98 ? -3.733 -0.461 -10.435 1.00 86.38 98 GLY A N 1
ATOM 755 C CA . GLY A 1 98 ? -4.857 -0.503 -11.346 1.00 86.38 98 GLY A CA 1
ATOM 756 C C . GLY A 1 98 ? -6.140 0.029 -10.752 1.00 86.38 98 GLY A C 1
ATOM 757 O O . GLY A 1 98 ? -6.199 0.497 -9.612 1.00 86.38 98 GLY A O 1
ATOM 758 N N . SER A 1 99 ? -7.174 -0.052 -11.573 1.00 88.25 99 SER A N 1
ATOM 759 C CA . SER A 1 99 ? -8.538 0.248 -11.183 1.00 88.25 99 SER A CA 1
ATOM 760 C C . SER A 1 99 ? -9.483 -0.858 -11.619 1.00 88.25 99 SER A C 1
ATOM 762 O O . SER A 1 99 ? -9.262 -1.497 -12.642 1.00 88.25 99 SER A O 1
ATOM 764 N N . ARG A 1 100 ? -10.580 -1.031 -10.892 1.00 86.94 100 ARG A N 1
ATOM 765 C CA . ARG A 1 100 ? -11.752 -1.770 -11.348 1.00 86.94 100 ARG A CA 1
ATOM 766 C C . ARG A 1 100 ? -12.860 -0.769 -11.643 1.00 86.94 100 ARG A C 1
ATOM 768 O O . ARG A 1 100 ? -13.189 0.021 -10.765 1.00 86.94 100 ARG A O 1
ATOM 775 N N . VAL A 1 101 ? -13.399 -0.795 -12.858 1.00 86.25 101 VAL A N 1
ATOM 776 C CA . VAL A 1 101 ? -14.518 0.057 -13.293 1.00 86.25 101 VAL A CA 1
ATOM 777 C C . VAL A 1 101 ? -15.639 -0.859 -13.752 1.00 86.25 101 VAL A C 1
ATOM 779 O O . VAL A 1 101 ? -15.412 -1.699 -14.617 1.00 86.25 101 VAL A O 1
ATOM 782 N N . ASP A 1 102 ? -16.816 -0.755 -13.142 1.00 85.12 102 ASP A N 1
ATOM 783 C CA . ASP A 1 102 ? -18.001 -1.562 -13.482 1.00 85.12 102 ASP A CA 1
ATOM 784 C C . ASP A 1 102 ? -17.725 -3.077 -13.439 1.00 85.12 102 ASP A C 1
ATOM 786 O O . ASP A 1 102 ? -18.192 -3.862 -14.263 1.00 85.12 102 ASP A O 1
ATOM 790 N N . GLY A 1 103 ? -16.887 -3.504 -12.490 1.00 80.50 103 GLY A N 1
ATOM 791 C CA . GLY A 1 103 ? -16.454 -4.898 -12.365 1.00 80.50 103 GLY A CA 1
ATOM 792 C C . GLY A 1 103 ? -15.344 -5.318 -13.338 1.00 80.50 103 GLY A C 1
ATOM 793 O O . GLY A 1 103 ? -14.801 -6.411 -13.184 1.00 80.50 103 GLY A O 1
ATOM 794 N N . ILE A 1 104 ? -14.940 -4.462 -14.276 1.00 82.88 104 ILE A N 1
ATOM 795 C CA . ILE A 1 104 ? -13.875 -4.724 -15.249 1.00 82.88 104 ILE A CA 1
ATOM 796 C C . ILE A 1 104 ? -12.528 -4.293 -14.665 1.00 82.88 104 ILE A C 1
ATOM 798 O O . ILE A 1 104 ? -12.345 -3.135 -14.291 1.00 82.88 104 ILE A O 1
ATOM 802 N N . ALA A 1 105 ? -11.572 -5.223 -14.602 1.00 82.69 105 ALA A N 1
ATOM 803 C CA . ALA A 1 105 ? -10.204 -4.931 -14.187 1.00 82.69 105 ALA A CA 1
ATOM 804 C C . ALA A 1 105 ? -9.458 -4.169 -15.292 1.00 82.69 105 ALA A C 1
ATOM 806 O O . ALA A 1 105 ? -9.326 -4.643 -16.421 1.00 82.69 105 ALA A O 1
ATOM 807 N N . MET A 1 106 ? -8.960 -2.988 -14.946 1.00 80.81 106 MET A N 1
ATOM 808 C CA . MET A 1 106 ? -8.141 -2.128 -15.789 1.00 80.81 106 MET A CA 1
ATOM 809 C C . MET A 1 106 ? -6.789 -1.940 -15.096 1.00 80.81 106 MET A C 1
ATOM 811 O O . MET A 1 106 ? -6.649 -1.052 -14.246 1.00 80.81 106 MET A O 1
ATOM 815 N N . PRO A 1 107 ? -5.783 -2.777 -15.402 1.00 67.50 107 PRO A N 1
ATOM 816 C CA . PRO A 1 107 ? -4.431 -2.519 -14.941 1.00 67.50 107 PRO A CA 1
ATOM 817 C C . PRO A 1 107 ? -3.973 -1.198 -15.570 1.00 67.50 107 PRO A C 1
ATOM 819 O O . PRO A 1 107 ? -3.709 -1.114 -16.765 1.00 67.50 107 PRO A O 1
ATOM 822 N N . ASN A 1 108 ? -3.908 -0.148 -14.753 1.00 64.31 108 ASN A N 1
ATOM 823 C CA . ASN A 1 108 ? -3.425 1.180 -15.153 1.00 64.31 108 ASN A CA 1
ATOM 824 C C . ASN A 1 108 ? -1.906 1.282 -15.041 1.00 64.31 108 ASN A C 1
ATOM 826 O O . ASN A 1 108 ? -1.343 2.377 -15.080 1.00 64.31 108 ASN A O 1
ATOM 830 N N . SER A 1 109 ? -1.252 0.151 -14.816 1.00 55.59 109 SER A N 1
ATOM 831 C CA . SER A 1 109 ? 0.126 0.149 -14.415 1.00 55.59 109 SER A CA 1
ATOM 832 C C . SER A 1 109 ? 1.039 0.701 -15.520 1.00 55.59 109 SER A C 1
ATOM 834 O O . SER A 1 109 ? 0.880 0.337 -16.691 1.00 55.59 109 SER A O 1
ATOM 836 N N . PRO A 1 110 ? 2.069 1.493 -15.166 1.00 53.62 110 PRO A N 1
ATOM 837 C CA . PRO A 1 110 ? 3.235 1.656 -16.028 1.00 53.62 110 PRO A CA 1
ATOM 838 C C . PRO A 1 110 ? 3.799 0.282 -16.436 1.00 53.62 110 PRO A C 1
ATOM 840 O O . PRO A 1 110 ? 3.524 -0.737 -15.794 1.00 53.62 110 PRO A O 1
ATOM 843 N N . LYS A 1 111 ? 4.575 0.240 -17.529 1.00 61.53 111 LYS A N 1
ATOM 844 C CA . LYS A 1 111 ? 5.215 -0.988 -18.038 1.00 61.53 111 LYS A CA 1
ATOM 845 C C . LYS A 1 111 ? 5.778 -1.835 -16.884 1.00 61.53 111 LYS A C 1
ATOM 847 O O . LYS A 1 111 ? 6.544 -1.314 -16.085 1.00 61.53 111 LYS A O 1
ATOM 852 N N . GLY A 1 112 ? 5.442 -3.128 -16.849 1.00 65.06 112 GLY A N 1
ATOM 853 C CA . GLY A 1 112 ? 6.109 -4.102 -15.976 1.00 65.06 112 GLY A CA 1
ATOM 854 C C . GLY A 1 112 ? 5.319 -4.629 -14.775 1.00 65.06 112 GLY A C 1
ATOM 855 O O . GLY A 1 112 ? 5.949 -5.225 -13.905 1.00 65.06 112 GLY A O 1
ATOM 856 N N . TYR A 1 113 ? 3.995 -4.442 -14.718 1.00 76.25 113 TYR A N 1
ATOM 857 C CA . TYR A 1 113 ? 3.133 -5.156 -13.766 1.00 76.25 113 TYR A CA 1
ATOM 858 C C . TYR A 1 113 ? 2.066 -5.966 -14.496 1.00 76.25 113 TYR A C 1
ATOM 860 O O . TYR A 1 113 ? 1.556 -5.558 -15.544 1.00 76.25 113 TYR A O 1
ATOM 868 N N . GLU A 1 114 ? 1.759 -7.127 -13.937 1.00 81.88 114 GLU A N 1
ATOM 869 C CA . GLU A 1 114 ? 0.860 -8.121 -14.510 1.00 81.88 114 GLU A CA 1
ATOM 870 C C . GLU A 1 114 ? -0.538 -8.046 -13.878 1.00 81.88 114 GLU A C 1
ATOM 872 O O . GLU A 1 114 ? -0.758 -7.382 -12.865 1.00 81.88 114 GLU A O 1
ATOM 877 N N . MET A 1 115 ? -1.513 -8.750 -14.463 1.00 84.88 115 MET A N 1
ATOM 878 C CA . MET A 1 115 ? -2.852 -8.850 -13.865 1.00 84.88 115 MET A CA 1
ATOM 879 C C . MET A 1 115 ? -2.804 -9.484 -12.465 1.00 84.88 115 MET A C 1
ATOM 881 O O . MET A 1 115 ? -3.552 -9.077 -11.584 1.00 84.88 115 MET A O 1
ATOM 885 N N . SER A 1 116 ? -1.880 -10.420 -12.241 1.00 87.56 116 SER A N 1
ATOM 886 C CA . SER A 1 116 ? -1.626 -11.040 -10.937 1.00 87.56 116 SER A CA 1
ATOM 887 C C . SER A 1 116 ? -1.204 -10.023 -9.872 1.00 87.56 116 SER A C 1
ATOM 889 O O . SER A 1 116 ? -1.650 -10.126 -8.733 1.00 87.56 116 SER A O 1
ATOM 891 N N . ASP A 1 117 ? -0.411 -9.004 -10.231 1.00 88.62 117 ASP A N 1
ATOM 892 C CA . ASP A 1 117 ? -0.043 -7.915 -9.316 1.00 88.62 117 ASP A CA 1
ATOM 893 C C . ASP A 1 117 ? -1.279 -7.102 -8.907 1.00 88.62 117 ASP A C 1
ATOM 895 O O . ASP A 1 117 ? -1.436 -6.733 -7.742 1.00 88.62 117 ASP A O 1
ATOM 899 N N . PHE A 1 118 ? -2.173 -6.833 -9.863 1.00 90.00 118 PHE A N 1
ATOM 900 C CA . PHE A 1 118 ? -3.433 -6.148 -9.588 1.00 90.00 118 PHE A CA 1
ATOM 901 C C . PHE A 1 118 ? -4.338 -6.978 -8.676 1.00 90.00 118 PHE A C 1
ATOM 903 O O . PHE A 1 118 ? -4.804 -6.458 -7.668 1.00 90.00 118 PHE A O 1
ATOM 910 N N . GLU A 1 119 ? -4.548 -8.257 -8.986 1.00 91.06 119 GLU A N 1
ATOM 911 C CA . GLU A 1 119 ? -5.377 -9.162 -8.181 1.00 91.06 119 GLU A CA 1
ATOM 912 C C . GLU A 1 119 ? -4.833 -9.319 -6.754 1.00 91.06 119 GLU A C 1
ATOM 914 O O . GLU A 1 119 ? -5.602 -9.294 -5.792 1.00 91.06 119 GLU A O 1
ATOM 919 N N . LEU A 1 120 ? -3.507 -9.410 -6.600 1.00 93.25 120 LEU A N 1
ATOM 920 C CA . LEU A 1 120 ? -2.844 -9.472 -5.299 1.00 93.25 120 LEU A CA 1
ATOM 921 C C . LEU A 1 120 ? -3.118 -8.214 -4.466 1.00 93.25 120 LEU A C 1
ATOM 923 O O . LEU A 1 120 ? -3.543 -8.302 -3.313 1.00 93.25 120 LEU A O 1
ATOM 927 N N . VAL A 1 121 ? -2.879 -7.036 -5.046 1.00 93.81 121 VAL A N 1
ATOM 928 C CA . VAL A 1 121 ? -3.050 -5.754 -4.349 1.00 93.81 121 VAL A CA 1
ATOM 929 C C . VAL A 1 121 ? -4.530 -5.456 -4.098 1.00 93.81 121 VAL A C 1
ATOM 931 O O . VAL A 1 121 ? -4.874 -4.918 -3.046 1.00 93.81 121 VAL A O 1
ATOM 934 N N . GLU A 1 122 ? -5.423 -5.849 -5.007 1.00 93.50 122 GLU A N 1
ATOM 935 C CA . GLU A 1 122 ? -6.870 -5.752 -4.812 1.00 93.50 122 GLU A CA 1
ATOM 936 C C . GLU A 1 122 ? -7.341 -6.630 -3.648 1.00 93.50 122 GLU A C 1
ATOM 938 O O . GLU A 1 122 ? -8.064 -6.142 -2.780 1.00 93.50 122 GLU A O 1
ATOM 943 N N . ALA A 1 123 ? -6.879 -7.880 -3.557 1.00 95.19 123 ALA A N 1
ATOM 944 C CA . ALA A 1 123 ? -7.221 -8.759 -2.440 1.00 95.19 123 ALA A CA 1
ATOM 945 C C . ALA A 1 123 ? -6.743 -8.194 -1.089 1.00 95.19 123 ALA A C 1
ATOM 947 O O . ALA A 1 123 ? -7.468 -8.251 -0.093 1.00 95.19 123 ALA A O 1
ATOM 948 N N . MET A 1 124 ? -5.545 -7.600 -1.052 1.00 97.31 124 MET A N 1
ATOM 949 C CA . MET A 1 124 ? -5.031 -6.916 0.141 1.00 97.31 124 MET A CA 1
ATOM 950 C C . MET A 1 124 ? -5.858 -5.675 0.502 1.00 97.31 124 MET A C 1
ATOM 952 O O . MET A 1 124 ? -6.116 -5.429 1.683 1.00 97.31 124 MET A O 1
ATOM 956 N N . TYR A 1 125 ? -6.304 -4.905 -0.493 1.00 96.38 125 TYR A N 1
ATOM 957 C CA . TYR A 1 125 ? -7.202 -3.772 -0.275 1.00 96.38 125 TYR A CA 1
ATOM 958 C C . TYR A 1 125 ? -8.552 -4.221 0.296 1.00 96.38 125 TYR A C 1
ATOM 960 O O . TYR A 1 125 ? -9.030 -3.633 1.264 1.00 96.38 125 TYR A O 1
ATOM 968 N N . ASP A 1 126 ? -9.144 -5.283 -0.249 1.00 95.81 126 ASP A N 1
ATOM 969 C CA . ASP A 1 126 ? -10.428 -5.810 0.221 1.00 95.81 126 ASP A CA 1
ATOM 970 C C . ASP A 1 126 ? -10.329 -6.346 1.659 1.00 95.81 126 ASP A C 1
ATOM 972 O O . ASP A 1 126 ? -11.235 -6.146 2.474 1.00 95.81 126 ASP A O 1
ATOM 976 N N . GLU A 1 127 ? -9.197 -6.956 2.022 1.00 96.81 127 GLU A N 1
ATOM 977 C CA . GLU A 1 127 ? -8.907 -7.321 3.410 1.00 96.81 127 GLU A CA 1
ATOM 978 C C . GLU A 1 127 ? -8.828 -6.086 4.322 1.00 96.81 127 GLU A C 1
ATOM 980 O O . GLU A 1 127 ? -9.448 -6.062 5.390 1.00 96.81 127 GLU A O 1
ATOM 985 N N . ALA A 1 128 ? -8.111 -5.044 3.894 1.00 95.62 128 ALA A N 1
ATOM 986 C CA . ALA A 1 128 ? -7.999 -3.785 4.627 1.00 95.62 128 ALA A CA 1
ATOM 987 C C . ALA A 1 128 ? -9.361 -3.098 4.814 1.00 95.62 128 ALA A C 1
ATOM 989 O O . ALA A 1 128 ? -9.650 -2.605 5.908 1.00 95.62 128 ALA A O 1
ATOM 990 N N . LYS A 1 129 ? -10.209 -3.116 3.779 1.00 95.44 129 LYS A N 1
ATOM 991 C CA . LYS A 1 129 ? -11.585 -2.599 3.791 1.00 95.44 129 LYS A CA 1
ATOM 992 C C . LYS A 1 129 ? -12.433 -3.320 4.826 1.00 95.44 129 LYS A C 1
ATOM 994 O O . LYS A 1 129 ? -13.001 -2.693 5.717 1.00 95.44 129 LYS A O 1
ATOM 999 N N . LYS A 1 130 ? -12.434 -4.651 4.777 1.00 95.25 130 LYS A N 1
ATOM 1000 C CA . LYS A 1 130 ? -13.160 -5.474 5.743 1.00 9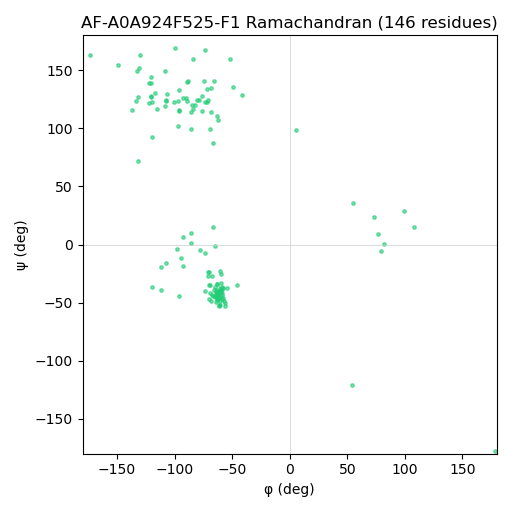5.25 130 LYS A CA 1
ATOM 1001 C C . LYS A 1 130 ? -12.689 -5.212 7.169 1.00 95.25 130 LYS A C 1
ATOM 1003 O O . LYS A 1 130 ? -13.509 -5.121 8.081 1.00 95.25 130 LYS A O 1
ATOM 1008 N N . LEU A 1 131 ? -11.381 -5.079 7.380 1.00 93.69 131 LEU A N 1
ATOM 1009 C CA . LEU A 1 131 ? -10.819 -4.771 8.692 1.00 93.69 131 LEU A CA 1
ATOM 1010 C C . LEU A 1 131 ? -11.266 -3.386 9.183 1.00 93.69 131 LEU A C 1
ATOM 1012 O O . LEU A 1 131 ? -11.649 -3.263 10.348 1.00 93.69 131 LEU A O 1
ATOM 1016 N N . GLN A 1 132 ? -11.257 -2.367 8.318 1.00 94.19 132 GLN A N 1
ATOM 1017 C CA . GLN A 1 132 ? -11.772 -1.031 8.634 1.00 94.19 132 GLN A CA 1
ATOM 1018 C C . GLN A 1 132 ? -13.247 -1.089 9.056 1.00 94.19 132 GLN A C 1
ATOM 1020 O O . GLN A 1 132 ? -13.618 -0.513 10.071 1.00 94.19 132 GLN A O 1
ATOM 1025 N N . GLU A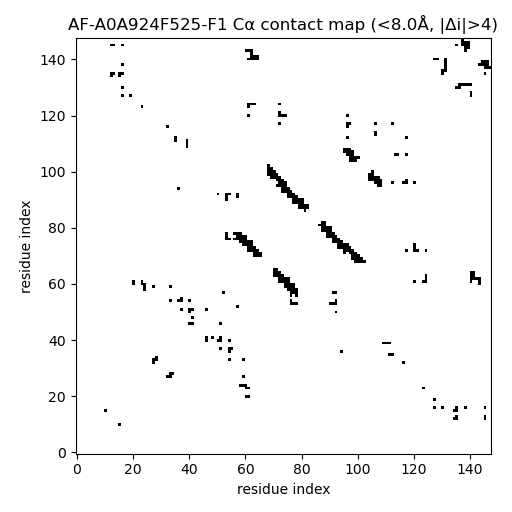 1 133 ? -14.083 -1.820 8.324 1.00 93.75 133 GLU A N 1
ATOM 1026 C CA . GLU A 1 133 ? -15.525 -1.897 8.586 1.00 93.75 133 GLU A CA 1
ATOM 1027 C C . GLU A 1 133 ? -15.878 -2.682 9.859 1.00 93.75 133 GLU A C 1
ATOM 1029 O O . GLU A 1 133 ? -16.912 -2.423 10.473 1.00 93.75 133 GLU A O 1
ATOM 1034 N N . THR A 1 134 ? -15.033 -3.636 10.268 1.00 92.31 134 THR A N 1
ATOM 1035 C CA . THR A 1 134 ? -15.366 -4.593 11.339 1.00 92.31 134 THR A CA 1
ATOM 1036 C C . THR A 1 134 ? -14.567 -4.432 12.633 1.00 92.31 134 THR A C 1
ATOM 1038 O O . THR A 1 134 ? -15.138 -4.594 13.709 1.00 92.31 134 THR A O 1
ATOM 1041 N N . VAL A 1 135 ? -13.265 -4.135 12.563 1.00 91.12 135 VAL A N 1
ATOM 1042 C CA . VAL A 1 135 ? -12.349 -4.175 13.725 1.00 91.12 135 VAL A CA 1
ATOM 1043 C C . VAL A 1 135 ? -11.717 -2.816 14.016 1.00 91.12 135 VAL A C 1
ATOM 1045 O O . VAL A 1 135 ? -11.522 -2.465 15.179 1.00 91.12 135 VAL A O 1
ATOM 1048 N N . ALA A 1 136 ? -11.387 -2.039 12.982 1.00 91.81 136 ALA A N 1
ATOM 1049 C CA . ALA A 1 136 ? -10.702 -0.758 13.129 1.00 91.81 136 ALA A CA 1
ATOM 1050 C C . ALA A 1 136 ? -11.382 0.360 12.319 1.00 91.81 136 ALA A C 1
ATOM 1052 O O . ALA A 1 136 ? -10.795 0.846 11.354 1.00 91.81 136 ALA A O 1
ATOM 1053 N N . PRO A 1 137 ? -12.571 0.846 12.728 1.00 91.00 137 PRO A N 1
ATOM 1054 C CA . PRO A 1 137 ? -13.284 1.917 12.018 1.00 91.00 137 PRO A CA 1
ATOM 1055 C C . PRO A 1 137 ? -12.501 3.236 11.932 1.00 91.00 137 PRO A C 1
ATOM 1057 O O . PRO A 1 137 ? -12.723 4.028 11.021 1.00 91.00 137 PRO A O 1
ATOM 1060 N N . GLY A 1 138 ? -11.543 3.463 12.838 1.00 90.75 138 GLY A N 1
ATOM 1061 C CA . GLY A 1 138 ? -10.607 4.593 12.779 1.00 90.75 138 GLY A CA 1
ATOM 1062 C C . GLY A 1 138 ? -9.453 4.422 11.780 1.00 90.75 138 GLY A C 1
ATOM 1063 O O . GLY A 1 138 ? -8.652 5.343 11.603 1.00 90.75 138 GLY A O 1
ATOM 1064 N N . TYR A 1 139 ? -9.320 3.263 11.128 1.00 93.88 139 TYR A N 1
ATOM 1065 C CA . TYR A 1 139 ? -8.312 3.042 10.095 1.00 93.88 139 TYR A CA 1
ATOM 1066 C C . TYR A 1 139 ? -8.675 3.816 8.828 1.00 93.88 139 TYR A C 1
ATOM 1068 O O . TYR A 1 139 ? -9.740 3.627 8.255 1.00 93.88 139 TYR A O 1
ATOM 1076 N N . ASN A 1 140 ? -7.787 4.692 8.372 1.00 93.12 140 ASN A N 1
ATOM 1077 C CA . ASN A 1 140 ? -7.904 5.373 7.094 1.00 93.12 140 ASN A CA 1
ATOM 1078 C C . ASN A 1 140 ? -7.062 4.625 6.051 1.00 93.12 140 ASN A C 1
ATOM 1080 O O . ASN A 1 140 ? -5.840 4.781 6.017 1.00 93.12 140 ASN A O 1
ATOM 1084 N N . ILE A 1 141 ? -7.721 3.836 5.199 1.00 92.88 141 ILE A N 1
ATOM 1085 C CA . ILE A 1 141 ? -7.075 3.030 4.148 1.00 92.88 141 ILE A CA 1
ATOM 1086 C C . ILE A 1 141 ? -6.451 3.896 3.051 1.00 92.88 141 ILE A C 1
ATOM 1088 O O . ILE A 1 141 ? -5.470 3.488 2.445 1.00 92.88 141 ILE A O 1
ATOM 1092 N N . GLU A 1 142 ? -6.956 5.106 2.808 1.00 91.69 142 GLU A N 1
ATOM 1093 C CA . GLU A 1 142 ? -6.369 6.007 1.806 1.00 91.69 142 GLU A CA 1
ATOM 1094 C C . GLU A 1 142 ? -4.999 6.542 2.248 1.00 91.69 142 GLU A C 1
ATOM 1096 O O . GLU A 1 142 ? -4.181 6.928 1.412 1.00 91.69 142 GLU A O 1
ATOM 1101 N N . GLN A 1 143 ? -4.748 6.560 3.562 1.00 88.06 143 GLN A N 1
ATOM 1102 C CA . GLN A 1 143 ? -3.526 7.084 4.180 1.00 88.06 143 GLN A CA 1
ATOM 1103 C C . GLN A 1 143 ? -2.651 6.001 4.828 1.00 88.06 143 GLN A C 1
ATOM 1105 O O . GLN A 1 143 ? -1.469 6.241 5.077 1.00 88.06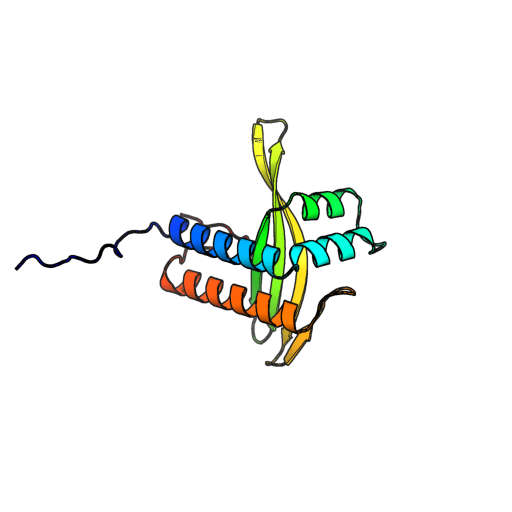 143 GLN A O 1
ATOM 1110 N N . GLY A 1 144 ? -3.208 4.826 5.126 1.00 88.12 144 GLY A N 1
ATOM 1111 C CA . GLY A 1 144 ? -2.521 3.754 5.844 1.00 88.12 144 GLY A CA 1
ATOM 1112 C C . GLY A 1 144 ? -2.342 4.040 7.340 1.00 88.12 144 GLY A C 1
ATOM 1113 O O . GLY A 1 144 ? -1.442 3.480 7.960 1.00 88.12 144 GLY A O 1
ATOM 1114 N N . ILE A 1 145 ? -3.177 4.906 7.931 1.00 87.06 145 ILE A N 1
ATOM 1115 C CA . ILE A 1 145 ? -3.023 5.409 9.309 1.00 87.06 145 ILE A CA 1
ATOM 1116 C C . ILE A 1 145 ? -4.265 5.089 10.141 1.00 87.06 145 ILE A C 1
ATOM 1118 O O . ILE A 1 145 ? -5.387 5.269 9.677 1.00 87.06 145 ILE A O 1
ATOM 1122 N N . VAL A 1 146 ? -4.077 4.685 11.399 1.00 86.25 146 VAL A N 1
ATOM 1123 C CA . VAL A 1 146 ? -5.168 4.503 12.371 1.00 86.25 146 VAL A CA 1
ATOM 1124 C C . VAL A 1 146 ? -5.322 5.751 13.235 1.00 86.25 146 VAL A C 1
ATOM 1126 O O . VAL A 1 146 ? -4.416 6.086 14.004 1.00 86.25 146 VAL A O 1
ATOM 1129 N N . ARG A 1 147 ? -6.469 6.426 13.128 1.00 80.38 147 ARG A N 1
ATOM 1130 C CA . ARG A 1 147 ? -6.851 7.543 14.002 1.00 80.38 147 ARG A CA 1
ATOM 1131 C C . ARG A 1 147 ? -7.580 7.002 15.238 1.00 80.38 147 ARG A C 1
ATOM 1133 O O . ARG A 1 147 ? -8.306 6.016 15.131 1.00 80.38 147 ARG A O 1
ATOM 1140 N N . GLU A 1 148 ? -7.293 7.602 16.393 1.00 61.69 148 GLU A N 1
ATOM 1141 C CA . GLU A 1 148 ? -8.022 7.375 17.655 1.00 61.69 148 GLU A CA 1
ATOM 1142 C C . GLU A 1 148 ? -9.373 8.090 17.643 1.00 61.69 148 GLU A C 1
ATOM 1144 O O . GLU A 1 148 ? -9.437 9.196 17.052 1.00 61.69 148 GLU A O 1
#

Secondary structure (DSSP, 8-state):
------TTS---HHHHHHHHHHHHHHHHHHTTHHHHHHHHHHH-TT--HHHHHHHHHPEEEEEEEEETTEEEEEEEEEEEEE-TTS-EEEEEEEEEEEEEETTEEE----TT--HHHHHHHHHHHHHHHHHHHHT-TTEETTTTEE--